Protein AF-0000000080838595 (afdb_homodimer)

pLDDT: mean 95.22, std 4.67, range [76.38, 98.69]

Secondary structure (DSSP, 8-state):
-B-HHHHHHHHHHHHHHHHHHHT-HHHHHHH-HHHHHHHHHHHHHHHHHHHHHHHHH-/-B-HHHHHHHHHHHHHHHHHHHT-HHHHHHH-HHHHHHHHHHHHHHHHHHHHHHHHH-

Sequence (116 aa):
MIYKDDLIEKAETTIKSNNSLIEDDVAVAMLGISRISAMKKENEELEIFIKVFKRLTEMIYKDDLIEKAETTIKSNNSLIEDDVAVAMLGISRISAMKKENEELEIFIKVFKRLTE

Radius of gyration: 17.34 Å; Cα contacts (8 Å, |Δi|>4): 80; chains: 2; bounding box: 28×50×38 Å

Organism: Fusobacterium vincentii (NCBI:txid155615)

Foldseek 3Di:
DDDLVVLLVVLVVLLVVLVVQLVDPVSCVVCDDVNNVVSVVSNVVSVVVNVVSVVVVD/DDDLVVLLVVLVVLLVVLVVLLVDPVSCVVCDDVVNVVSVVSNVVSVVVNVVSVVVVD

Solvent-accessible surface area (backbone atoms only — not comparable to full-atom values): 6356 Å² total; per-residue (Å²): 122,42,54,67,68,57,54,48,51,51,45,50,49,52,38,52,52,45,48,57,40,68,72,28,66,67,49,39,68,72,62,35,70,69,50,50,51,52,46,50,51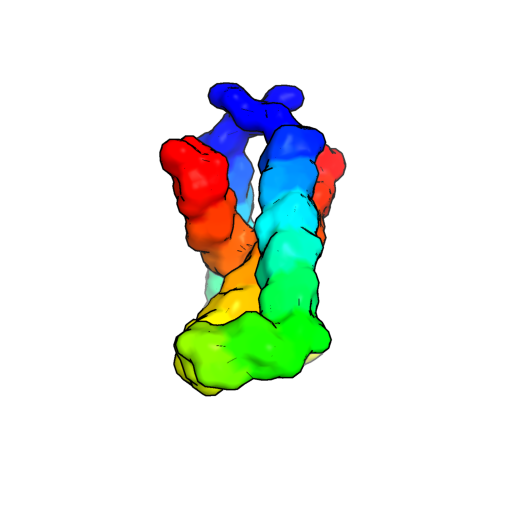,50,37,53,48,44,52,47,27,49,57,50,50,50,65,71,69,101,124,42,53,68,67,57,55,48,49,51,46,51,48,52,39,51,54,46,48,56,40,69,73,28,67,68,48,40,68,72,62,34,69,68,51,49,52,51,46,52,51,50,38,53,48,42,50,47,26,49,57,51,49,51,66,70,69,102

Structure (mmCIF, N/CA/C/O backbone):
data_AF-0000000080838595-model_v1
#
loop_
_entity.id
_entity.type
_entity.pdbx_description
1 polymer 'Uncharacterized protein'
#
loop_
_atom_site.group_PDB
_atom_site.id
_atom_site.type_symbol
_atom_site.label_atom_id
_atom_site.label_alt_id
_atom_site.label_comp_id
_atom_site.label_asym_id
_atom_site.label_entity_id
_atom_site.label_seq_id
_atom_site.pdbx_PDB_ins_code
_atom_site.Cartn_x
_atom_site.Cartn_y
_atom_site.Cartn_z
_atom_site.occupancy
_atom_site.B_iso_or_equiv
_atom_site.auth_seq_id
_atom_site.auth_comp_id
_atom_site.auth_asym_id
_atom_site.auth_atom_id
_atom_site.pdbx_PDB_model_num
ATOM 1 N N . MET A 1 1 ? 8.609 9.812 -16.938 1 76.38 1 MET A N 1
ATOM 2 C CA . MET A 1 1 ? 9.758 9.305 -16.203 1 76.38 1 MET A CA 1
ATOM 3 C C . MET A 1 1 ? 9.805 9.883 -14.789 1 76.38 1 MET A C 1
ATOM 5 O O . MET A 1 1 ? 9.492 11.055 -14.586 1 76.38 1 MET A O 1
ATOM 9 N N . ILE A 1 2 ? 9.875 8.93 -13.859 1 80 2 ILE A N 1
ATOM 10 C CA . ILE A 1 2 ? 9.805 9.336 -12.461 1 80 2 ILE A CA 1
ATOM 11 C C . ILE A 1 2 ? 11.086 8.922 -11.742 1 80 2 ILE A C 1
ATOM 13 O O . ILE A 1 2 ? 11.703 7.91 -12.086 1 80 2 ILE A O 1
ATOM 17 N N . TYR A 1 3 ? 11.523 9.766 -10.844 1 85.31 3 TYR A N 1
ATOM 18 C CA . T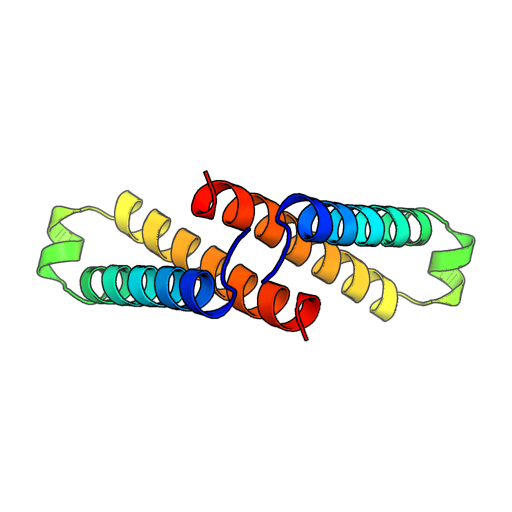YR A 1 3 ? 12.688 9.453 -10.016 1 85.31 3 TYR A CA 1
ATOM 19 C C . TYR A 1 3 ? 12.273 8.75 -8.727 1 85.31 3 TYR A C 1
ATOM 21 O O . TYR A 1 3 ? 11.406 9.25 -8 1 85.31 3 TYR A O 1
ATOM 29 N N . LYS A 1 4 ? 12.914 7.57 -8.648 1 89.81 4 LYS A N 1
ATOM 30 C CA . LYS A 1 4 ? 12.625 6.723 -7.492 1 89.81 4 LYS A CA 1
ATOM 31 C C . LYS A 1 4 ? 12.734 7.512 -6.188 1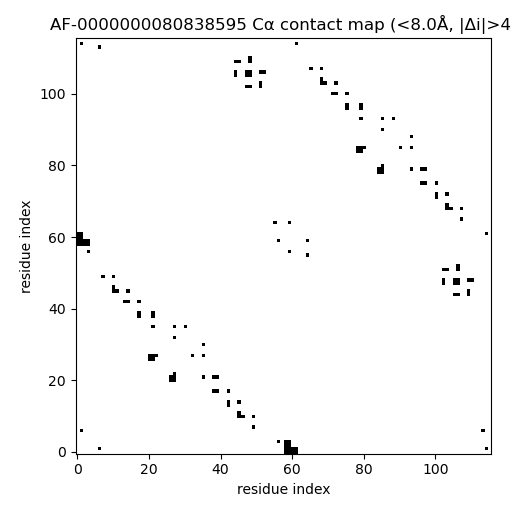 89.81 4 LYS A C 1
ATOM 33 O O . LYS A 1 4 ? 11.797 7.531 -5.387 1 89.81 4 LYS A O 1
ATOM 38 N N . ASP A 1 5 ? 13.828 8.227 -5.934 1 91.62 5 ASP A N 1
ATOM 39 C CA . ASP A 1 5 ? 14.094 8.898 -4.66 1 91.62 5 ASP A CA 1
ATOM 40 C C . ASP A 1 5 ? 13.102 10.039 -4.422 1 91.62 5 ASP A C 1
ATOM 42 O O . ASP A 1 5 ? 12.742 10.32 -3.277 1 91.62 5 ASP A O 1
ATOM 46 N N . ASP A 1 6 ? 12.672 10.594 -5.52 1 92.44 6 ASP A N 1
ATOM 47 C CA . ASP A 1 6 ? 11.719 11.688 -5.383 1 92.44 6 ASP A CA 1
ATOM 48 C C . ASP A 1 6 ? 10.383 11.195 -4.828 1 92.44 6 ASP A C 1
ATOM 50 O O . ASP A 1 6 ? 9.797 11.828 -3.953 1 92.44 6 ASP A O 1
ATOM 54 N N . LEU A 1 7 ? 9.93 10.102 -5.297 1 94.12 7 LEU A N 1
ATOM 55 C CA . LEU A 1 7 ? 8.648 9.57 -4.867 1 94.12 7 LEU A CA 1
ATOM 56 C C . LEU A 1 7 ? 8.711 9.094 -3.418 1 94.12 7 LEU A C 1
ATOM 58 O O . LEU A 1 7 ? 7.773 9.312 -2.646 1 94.12 7 LEU A O 1
ATOM 62 N N . ILE A 1 8 ? 9.828 8.516 -3.096 1 96.25 8 ILE A N 1
ATOM 63 C CA . ILE A 1 8 ? 9.992 8.039 -1.727 1 96.25 8 ILE A CA 1
ATOM 64 C C . ILE A 1 8 ? 10.039 9.234 -0.771 1 96.25 8 ILE A C 1
ATOM 66 O O . ILE A 1 8 ? 9.383 9.219 0.274 1 96.25 8 ILE A O 1
ATOM 70 N N . GLU A 1 9 ? 10.766 10.234 -1.161 1 95.81 9 GLU A N 1
ATOM 71 C CA . GLU A 1 9 ? 10.867 11.422 -0.325 1 95.81 9 GLU A CA 1
ATOM 72 C C . GLU A 1 9 ? 9.516 12.102 -0.159 1 95.81 9 GLU A C 1
ATOM 74 O O . GLU A 1 9 ? 9.164 12.539 0.939 1 95.81 9 GLU A O 1
ATOM 79 N N . LYS A 1 10 ? 8.828 12.117 -1.237 1 96.12 10 LYS A N 1
ATOM 80 C CA . LYS A 1 10 ? 7.492 12.711 -1.17 1 96.12 10 LYS A CA 1
ATOM 81 C C . LYS A 1 10 ? 6.598 11.945 -0.204 1 96.12 10 LYS A C 1
ATOM 83 O O . LYS A 1 10 ? 5.895 12.539 0.612 1 96.12 10 LYS A O 1
ATOM 88 N N . ALA A 1 11 ? 6.586 10.719 -0.331 1 97.75 11 ALA A N 1
ATOM 89 C CA . ALA A 1 11 ? 5.785 9.867 0.55 1 97.75 11 ALA A CA 1
ATOM 90 C C . ALA A 1 11 ? 6.199 10.047 2.008 1 97.75 11 ALA A C 1
ATOM 92 O O . ALA A 1 11 ? 5.355 10.25 2.881 1 97.75 11 ALA A O 1
ATOM 93 N N . GLU A 1 12 ? 7.469 10.062 2.246 1 97.88 12 GLU A N 1
ATOM 94 C CA . GLU A 1 12 ? 7.992 10.18 3.604 1 97.88 12 GLU A CA 1
ATOM 95 C C . GLU A 1 12 ? 7.66 11.539 4.207 1 97.88 12 GLU A C 1
ATOM 97 O O . GLU A 1 12 ? 7.344 11.641 5.391 1 97.88 12 GLU A O 1
ATOM 102 N N . THR A 1 13 ? 7.742 12.531 3.443 1 98.06 13 TH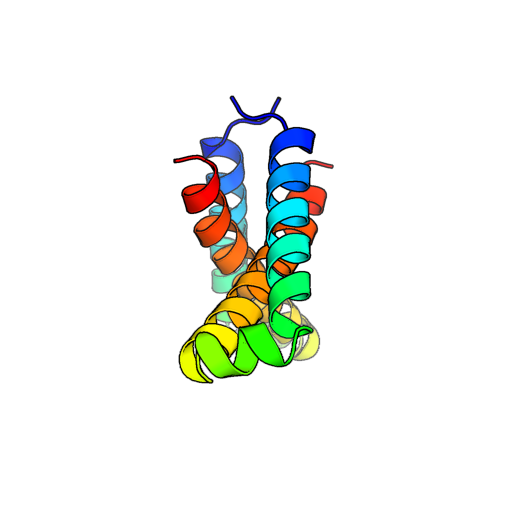R A N 1
ATOM 103 C CA . THR A 1 13 ? 7.418 13.875 3.906 1 98.06 13 THR A CA 1
ATOM 104 C C . THR A 1 13 ? 5.945 13.969 4.305 1 98.06 13 THR A C 1
ATOM 106 O O . THR A 1 13 ? 5.613 14.586 5.32 1 98.06 13 THR A O 1
ATOM 109 N N . THR A 1 14 ? 5.098 13.414 3.49 1 97.88 14 THR A N 1
ATOM 110 C CA . THR A 1 14 ? 3.672 13.398 3.801 1 97.88 14 THR A CA 1
ATOM 111 C C . THR A 1 14 ? 3.41 12.672 5.113 1 97.88 14 THR A C 1
ATOM 113 O O . THR A 1 14 ? 2.654 13.156 5.961 1 97.88 14 THR A O 1
ATOM 116 N N . ILE A 1 15 ? 4.059 11.594 5.289 1 98.56 15 ILE A N 1
ATOM 117 C CA . ILE A 1 15 ? 3.914 10.82 6.516 1 98.56 15 ILE A CA 1
ATOM 118 C C . ILE A 1 15 ? 4.355 11.656 7.715 1 98.56 15 ILE A C 1
ATOM 120 O O . ILE A 1 15 ? 3.658 11.711 8.727 1 98.56 15 ILE A O 1
ATOM 124 N N . LYS A 1 16 ? 5.438 12.273 7.582 1 98.44 16 LYS A N 1
ATOM 125 C CA . LYS A 1 16 ? 5.973 13.102 8.664 1 98.44 16 LYS A CA 1
ATOM 126 C C . LYS A 1 16 ? 5.016 14.234 9.008 1 98.44 16 LYS A C 1
ATOM 128 O O . LYS A 1 16 ? 4.773 14.508 10.188 1 98.44 16 LYS A O 1
ATOM 133 N N . SER A 1 17 ? 4.551 14.852 7.996 1 97.56 17 SER A N 1
ATOM 134 C CA . SER A 1 17 ? 3.607 15.945 8.195 1 97.56 17 SER A CA 1
ATOM 135 C C . SER A 1 17 ? 2.342 15.469 8.898 1 97.56 17 SER A C 1
ATOM 137 O O . SER A 1 17 ? 1.886 16.094 9.859 1 97.56 17 SER A O 1
ATOM 139 N N . ASN A 1 18 ? 1.833 14.414 8.422 1 98.06 18 ASN A N 1
ATOM 140 C CA . ASN A 1 18 ? 0.644 13.852 9.047 1 98.06 18 ASN A CA 1
ATOM 141 C C . ASN A 1 18 ? 0.895 13.5 10.508 1 98.06 18 ASN A C 1
ATOM 143 O O . ASN A 1 18 ? 0.067 13.789 11.375 1 98.06 18 ASN A O 1
ATOM 147 N N . ASN A 1 19 ? 2.006 12.898 10.742 1 98.12 19 ASN A N 1
ATOM 148 C CA . ASN A 1 19 ? 2.33 12.5 12.102 1 98.12 19 ASN A CA 1
ATOM 149 C C . ASN A 1 19 ? 2.439 13.711 13.031 1 98.12 19 ASN A C 1
ATOM 151 O O . ASN A 1 19 ? 2.051 13.641 14.195 1 98.12 19 ASN A O 1
ATOM 155 N N . SER A 1 20 ? 2.965 14.758 12.508 1 97.38 20 SER A N 1
ATOM 156 C CA . SER A 1 20 ? 3.07 15.977 13.305 1 97.38 20 SER A CA 1
ATOM 157 C C . SER A 1 20 ? 1.695 16.469 13.734 1 97.38 20 SER A C 1
ATOM 159 O O . SER A 1 20 ? 1.523 16.938 14.867 1 97.38 20 SER A O 1
ATOM 161 N N . LEU A 1 21 ? 0.762 16.297 12.906 1 96.69 21 LEU A N 1
ATOM 162 C CA . LEU A 1 21 ? -0.598 16.719 13.203 1 96.69 21 LEU A CA 1
ATOM 163 C C . LEU A 1 21 ? -1.294 15.734 14.133 1 96.69 21 LEU A C 1
ATOM 165 O O . LEU A 1 21 ? -1.989 16.141 15.062 1 96.69 21 LEU A O 1
ATOM 169 N N . ILE A 1 22 ? -1.045 14.539 13.938 1 97.19 22 ILE A N 1
ATOM 170 C CA . ILE A 1 22 ? -1.691 13.477 14.703 1 97.19 22 ILE A CA 1
ATOM 171 C C . ILE A 1 22 ? -1.211 13.516 16.156 1 97.19 22 ILE A C 1
ATOM 173 O O . ILE A 1 22 ? -1.981 13.25 17.078 1 97.19 22 ILE A O 1
ATOM 177 N N . GLU A 1 23 ? -0.083 13.977 16.312 1 95.94 23 GLU A N 1
ATOM 178 C CA . GLU A 1 23 ? 0.524 13.945 17.641 1 95.94 23 GLU A CA 1
ATOM 179 C C . GLU A 1 23 ? 0.292 15.266 18.375 1 95.94 23 GLU A C 1
ATOM 181 O O . GLU A 1 23 ? 0.612 15.383 19.562 1 95.94 23 GLU A O 1
ATOM 186 N N . ASP A 1 24 ? -0.284 16.25 17.703 1 95.75 24 ASP A N 1
ATOM 187 C CA . ASP A 1 24 ? -0.548 17.562 18.281 1 95.75 24 ASP A CA 1
ATOM 188 C C . ASP A 1 24 ? -1.985 17.656 18.797 1 95.75 24 ASP A C 1
ATOM 190 O O . ASP A 1 24 ? -2.922 17.766 18 1 95.75 24 ASP A O 1
ATOM 194 N N . ASP A 1 25 ? -2.109 17.75 20.109 1 94 25 ASP A N 1
ATOM 195 C CA . ASP A 1 25 ? -3.428 17.734 20.734 1 94 25 ASP A CA 1
ATOM 196 C C . ASP A 1 25 ? -4.293 18.875 20.203 1 94 25 ASP A C 1
ATOM 198 O O . ASP A 1 25 ? -5.512 18.734 20.078 1 94 25 ASP A O 1
ATOM 202 N N . VAL A 1 26 ? -3.686 19.969 20.078 1 96.19 26 VAL A N 1
ATOM 203 C CA . VAL A 1 26 ? -4.422 21.125 19.562 1 96.19 26 VAL A CA 1
ATOM 204 C C . VAL A 1 26 ? -4.887 20.844 18.141 1 96.19 26 VAL A C 1
ATOM 206 O O . VAL A 1 26 ? -6.055 21.047 17.797 1 96.19 26 VAL A O 1
ATOM 209 N N . ALA A 1 27 ? -3.979 20.297 17.297 1 93.94 27 ALA A N 1
ATOM 210 C CA . ALA A 1 27 ? -4.344 19.969 15.922 1 93.94 27 ALA A CA 1
ATOM 211 C C . ALA A 1 27 ? -5.465 18.938 15.891 1 93.94 27 ALA A C 1
ATOM 213 O O . ALA A 1 27 ? -6.406 19.047 15.102 1 93.94 27 ALA A O 1
ATOM 214 N N . VAL A 1 28 ? -5.391 17.922 16.766 1 94.69 28 VAL A N 1
ATOM 215 C CA . VAL A 1 28 ? -6.379 16.844 16.812 1 94.69 28 VAL A CA 1
ATOM 216 C C . VAL A 1 28 ? -7.742 17.422 17.188 1 94.69 28 VAL A C 1
ATOM 218 O O . VAL A 1 28 ? -8.766 17.047 16.609 1 94.69 28 VAL A O 1
ATOM 221 N N . ALA A 1 29 ? -7.691 18.312 18.172 1 95.62 29 ALA A N 1
ATOM 222 C CA . ALA A 1 29 ? -8.938 18.938 18.625 1 95.62 29 ALA A CA 1
ATOM 223 C C . ALA A 1 29 ? -9.57 19.766 17.5 1 95.62 29 ALA A C 1
ATOM 225 O O . ALA A 1 29 ? -10.797 19.766 17.344 1 95.62 29 ALA A O 1
ATOM 226 N N . MET A 1 30 ? -8.836 20.375 16.672 1 96.38 30 MET A N 1
ATOM 227 C CA . MET A 1 30 ? -9.32 21.25 15.617 1 96.38 30 MET A CA 1
ATOM 228 C C . MET A 1 30 ? -9.797 20.453 14.414 1 96.38 30 MET A C 1
ATOM 230 O O . MET A 1 30 ? -10.805 20.797 13.789 1 96.38 30 MET A O 1
ATOM 234 N N . LEU A 1 31 ? -9.148 19.438 13.992 1 95.06 31 LEU A N 1
ATOM 235 C CA . LEU A 1 31 ? -9.398 18.688 12.773 1 95.06 31 LEU A CA 1
ATOM 236 C C . LEU A 1 31 ? -10.531 17.688 12.977 1 95.06 31 LEU A C 1
ATOM 238 O O . LEU A 1 31 ? -11.242 17.344 12.023 1 95.06 31 LEU A O 1
ATOM 242 N N . GLY A 1 32 ? -10.68 17.141 14.211 1 93.88 32 GLY A N 1
ATOM 243 C CA . GLY A 1 32 ? -11.719 16.172 14.508 1 93.88 32 GLY A CA 1
ATOM 244 C C . GLY A 1 32 ? -11.289 14.734 14.258 1 93.88 32 GLY A C 1
ATOM 245 O O . GLY A 1 32 ? -10.312 14.484 13.539 1 93.88 32 GLY A O 1
ATOM 246 N N . ILE A 1 33 ? -12.016 13.805 14.734 1 93.12 33 ILE A N 1
ATOM 247 C CA . ILE A 1 33 ? -11.688 12.383 14.797 1 93.12 33 ILE A CA 1
ATOM 248 C C . ILE A 1 33 ? -11.656 11.805 13.383 1 93.12 33 ILE A C 1
ATOM 250 O O . ILE A 1 33 ? -10.789 11 13.055 1 93.12 33 ILE A O 1
ATOM 254 N N . SER A 1 34 ? -12.562 12.273 12.617 1 94.44 34 SER A N 1
ATOM 255 C CA . SER A 1 34 ? -12.664 11.727 11.273 1 94.44 34 SER A CA 1
ATOM 256 C C . SER A 1 34 ? -11.422 12.062 10.445 1 94.44 34 SER A C 1
ATOM 258 O O . SER A 1 34 ? -10.891 11.203 9.742 1 94.44 34 SER A O 1
ATOM 260 N N . ARG A 1 35 ? -10.953 13.273 10.586 1 97.19 35 ARG A N 1
ATOM 261 C CA . ARG A 1 35 ? -9.781 13.695 9.828 1 97.19 35 ARG A CA 1
ATOM 262 C C . ARG A 1 35 ? -8.523 12.984 10.32 1 97.19 35 ARG A C 1
ATOM 264 O O . ARG A 1 35 ? -7.68 12.586 9.516 1 97.19 35 ARG A O 1
ATOM 271 N N . ILE A 1 36 ? -8.422 12.75 11.516 1 97.56 36 ILE A N 1
ATOM 272 C CA . ILE A 1 36 ? -7.262 12.086 12.094 1 97.56 36 ILE A CA 1
ATOM 273 C C . ILE A 1 36 ? -7.223 10.633 11.633 1 97.56 36 ILE A C 1
ATOM 275 O O . ILE A 1 36 ? -6.16 10.117 11.266 1 97.56 36 ILE A O 1
ATOM 279 N N . SER A 1 37 ? -8.367 10.062 11.617 1 97.44 37 SER A N 1
ATOM 280 C CA . SER A 1 37 ? -8.445 8.688 11.141 1 97.44 37 SER A CA 1
ATOM 281 C C . SER A 1 37 ? -8.039 8.578 9.672 1 97.44 37 SER A C 1
ATOM 283 O O . SER A 1 37 ? -7.355 7.633 9.281 1 97.44 37 SER A O 1
ATOM 285 N N . ALA A 1 38 ? -8.43 9.555 8.875 1 97.25 38 ALA A N 1
ATOM 286 C CA . ALA A 1 38 ? -8.078 9.57 7.457 1 97.25 38 ALA A CA 1
ATOM 287 C C . ALA A 1 38 ? -6.574 9.727 7.262 1 97.25 38 ALA A C 1
ATOM 289 O O . ALA A 1 38 ? -5.984 9.102 6.379 1 97.25 38 ALA A O 1
ATOM 290 N N . MET A 1 39 ? -5.977 10.469 8.094 1 97.75 39 MET A N 1
ATOM 291 C CA . MET A 1 39 ? -4.535 10.688 8.008 1 97.75 39 MET A CA 1
ATOM 292 C C . MET A 1 39 ? -3.768 9.43 8.391 1 97.75 39 MET A C 1
ATOM 294 O O . MET A 1 39 ? -2.76 9.094 7.762 1 97.75 39 MET A O 1
ATOM 298 N N . LYS A 1 40 ? -4.332 8.773 9.367 1 98.06 40 LYS A N 1
ATOM 299 C CA . LYS A 1 40 ? -3.699 7.52 9.781 1 98.06 40 LYS A CA 1
ATOM 300 C C . LYS A 1 40 ? -3.787 6.473 8.672 1 98.06 40 LYS A C 1
ATOM 302 O O . LYS A 1 40 ? -2.816 5.762 8.406 1 98.06 40 LYS A O 1
ATOM 307 N N . LYS A 1 41 ? -4.852 6.43 8.07 1 98.12 41 LYS A N 1
ATOM 308 C CA . LYS A 1 41 ? -5.027 5.496 6.961 1 98.12 41 LYS A CA 1
ATOM 309 C C . LYS A 1 41 ? -4.098 5.84 5.801 1 98.12 41 LYS A C 1
ATOM 311 O O . LYS A 1 41 ? -3.496 4.949 5.195 1 98.12 41 LYS A O 1
ATOM 316 N N . GLU A 1 42 ? -4.008 7.098 5.492 1 98.12 42 GLU A N 1
ATOM 317 C CA . GLU A 1 42 ? -3.107 7.543 4.434 1 98.12 42 GLU A CA 1
ATOM 318 C C . GLU A 1 42 ? -1.66 7.172 4.742 1 98.12 42 GLU A C 1
ATOM 320 O O . GLU A 1 42 ? -0.921 6.738 3.859 1 98.12 42 GLU A O 1
ATOM 325 N N . ASN A 1 43 ? -1.314 7.355 5.941 1 98.62 43 ASN A N 1
ATOM 326 C CA . ASN A 1 43 ? 0.041 6.992 6.34 1 98.62 43 ASN A CA 1
ATOM 327 C C . ASN A 1 43 ? 0.314 5.508 6.105 1 98.62 43 ASN A C 1
ATOM 329 O O . ASN A 1 43 ? 1.378 5.141 5.602 1 98.62 43 ASN A O 1
ATOM 333 N N . GLU A 1 44 ? -0.659 4.695 6.504 1 98.44 44 GLU A N 1
ATOM 334 C CA . GLU A 1 44 ? -0.522 3.258 6.289 1 98.44 44 GLU A CA 1
ATOM 335 C C . GLU A 1 44 ? -0.36 2.934 4.809 1 98.44 44 GLU A C 1
ATOM 337 O O . GLU A 1 44 ? 0.487 2.119 4.434 1 98.44 44 GLU A O 1
ATOM 342 N N . GLU A 1 45 ? -1.07 3.529 4.012 1 98.62 45 GLU A N 1
ATOM 343 C CA . GLU A 1 45 ? -1.001 3.297 2.57 1 98.62 45 GLU A CA 1
ATOM 344 C C . GLU A 1 45 ? 0.352 3.725 2.008 1 98.62 45 GLU A C 1
ATOM 346 O O . GLU A 1 45 ? 0.925 3.033 1.163 1 98.62 45 GLU A O 1
ATOM 351 N N . LEU A 1 46 ? 0.829 4.781 2.461 1 98.62 46 LEU A N 1
ATOM 352 C CA . LEU A 1 46 ? 2.104 5.309 1.98 1 98.62 46 LEU A CA 1
ATOM 353 C C . LEU A 1 46 ? 3.258 4.414 2.416 1 98.62 46 LEU A C 1
ATOM 355 O O . LEU A 1 46 ? 4.227 4.234 1.673 1 98.62 46 LEU A O 1
ATOM 359 N N . GLU A 1 47 ? 3.15 3.932 3.607 1 98.5 47 GLU A N 1
ATOM 360 C CA . GLU A 1 47 ? 4.176 3.006 4.082 1 98.5 47 GLU A CA 1
ATOM 361 C C . GLU A 1 47 ? 4.219 1.746 3.221 1 98.5 47 GLU A C 1
ATOM 363 O O . GLU A 1 47 ? 5.301 1.271 2.861 1 98.5 47 GLU A O 1
ATOM 368 N N . ILE A 1 48 ? 3.127 1.265 2.973 1 98.69 48 ILE A N 1
ATOM 369 C CA . ILE A 1 48 ? 3.047 0.103 2.094 1 98.69 48 ILE A CA 1
ATOM 370 C C . ILE A 1 48 ? 3.611 0.457 0.719 1 98.69 48 ILE A C 1
ATOM 372 O O . ILE A 1 48 ? 4.344 -0.333 0.119 1 98.69 48 ILE A O 1
ATOM 376 N N . PHE A 1 49 ? 3.287 1.599 0.168 1 98.38 49 PHE A N 1
ATOM 377 C CA . PHE A 1 49 ? 3.785 2.076 -1.115 1 98.38 49 PHE A CA 1
ATOM 378 C C . PHE A 1 49 ? 5.309 2.064 -1.143 1 98.38 49 PHE A C 1
ATOM 380 O O . PHE A 1 49 ? 5.914 1.532 -2.074 1 98.38 49 PHE A O 1
ATOM 387 N N . ILE A 1 50 ? 5.926 2.621 -0.151 1 98.12 50 ILE A N 1
ATOM 388 C CA . ILE A 1 50 ? 7.383 2.713 -0.093 1 98.12 50 ILE A CA 1
ATOM 389 C C . ILE A 1 50 ? 7.988 1.312 -0.103 1 98.12 50 ILE A C 1
ATOM 391 O O . ILE A 1 50 ? 8.938 1.047 -0.842 1 98.12 50 ILE A O 1
ATOM 395 N N . LYS A 1 51 ? 7.398 0.472 0.76 1 97.75 51 LYS A N 1
ATOM 396 C CA . LYS A 1 51 ? 7.875 -0.905 0.855 1 97.75 51 LYS A CA 1
ATOM 397 C C . LYS A 1 51 ? 7.824 -1.598 -0.504 1 97.75 51 LYS A C 1
ATOM 399 O O . LYS A 1 51 ? 8.82 -2.162 -0.956 1 97.75 51 LYS A O 1
ATOM 404 N N . VAL A 1 52 ? 6.746 -1.51 -1.168 1 97.31 52 VAL A N 1
ATOM 405 C CA . VAL A 1 52 ? 6.539 -2.199 -2.438 1 97.31 52 VAL A CA 1
ATOM 406 C C . VAL A 1 52 ? 7.367 -1.53 -3.531 1 97.31 52 VAL A C 1
ATOM 408 O O . VAL A 1 52 ? 7.941 -2.209 -4.387 1 97.31 52 VAL A O 1
ATOM 411 N N . PHE A 1 53 ? 7.398 -0.26 -3.559 1 96.12 53 PHE A N 1
ATOM 412 C CA . PHE A 1 53 ? 8.156 0.503 -4.543 1 96.12 53 PHE A CA 1
ATOM 413 C C . PHE A 1 53 ? 9.633 0.113 -4.512 1 96.12 53 PHE A C 1
ATOM 415 O O . PHE A 1 53 ? 10.242 -0.116 -5.562 1 96.12 53 PHE A O 1
ATOM 422 N N . LYS A 1 54 ? 10.156 -0.024 -3.371 1 94.94 54 LYS A N 1
ATOM 423 C CA . LYS A 1 54 ? 11.547 -0.425 -3.217 1 94.94 54 LYS A CA 1
ATOM 424 C C . LYS A 1 54 ? 11.773 -1.839 -3.744 1 94.94 54 LYS A C 1
ATOM 426 O O . LYS A 1 54 ? 12.781 -2.107 -4.406 1 94.94 54 LYS A O 1
ATOM 431 N N . ARG A 1 55 ? 10.859 -2.666 -3.484 1 93.56 55 ARG A N 1
ATOM 432 C CA . ARG A 1 55 ? 10.969 -4.051 -3.93 1 93.56 55 ARG A CA 1
ATOM 433 C C . ARG A 1 55 ? 10.93 -4.141 -5.453 1 93.56 55 ARG A C 1
ATOM 435 O O . ARG A 1 55 ? 11.664 -4.93 -6.051 1 93.56 55 ARG A O 1
ATOM 442 N N . LEU A 1 56 ? 10.125 -3.232 -6.051 1 93.44 56 LEU A N 1
ATOM 443 C CA . LEU A 1 56 ? 9.914 -3.332 -7.488 1 93.44 56 LEU A CA 1
ATOM 444 C C . LEU A 1 56 ? 11.016 -2.605 -8.258 1 93.44 56 LEU A C 1
ATOM 446 O O . LEU A 1 56 ? 11.172 -2.797 -9.461 1 93.44 56 LEU A O 1
ATOM 450 N N . THR A 1 57 ? 11.648 -1.818 -7.609 1 90.75 57 THR A N 1
ATOM 451 C CA . THR A 1 57 ? 12.648 -1.013 -8.305 1 90.75 57 THR A CA 1
ATOM 452 C C . THR A 1 57 ? 14.062 -1.437 -7.906 1 90.75 57 THR A C 1
ATOM 454 O O . THR A 1 57 ? 15.039 -0.782 -8.273 1 90.75 57 THR A O 1
ATOM 457 N N . GLU A 1 58 ? 14.227 -2.389 -7.07 1 79.25 58 GLU A N 1
ATOM 458 C CA . GLU A 1 58 ? 15.539 -2.986 -6.812 1 79.25 58 GLU A CA 1
ATOM 459 C C . GLU A 1 58 ? 16.031 -3.783 -8.023 1 79.25 58 GLU A C 1
ATOM 461 O O . GLU A 1 58 ? 15.219 -4.324 -8.781 1 79.25 58 GLU A O 1
ATOM 466 N N . MET B 1 1 ? 15.859 5.965 -13.328 1 76.56 1 MET B N 1
ATOM 467 C CA . MET B 1 1 ? 14.609 6.426 -13.922 1 76.56 1 MET B CA 1
ATOM 468 C C . MET B 1 1 ? 13.688 5.25 -14.219 1 76.56 1 MET B C 1
ATOM 470 O O . MET B 1 1 ? 14.148 4.18 -14.625 1 76.56 1 MET B O 1
ATOM 474 N N . ILE B 1 2 ? 12.492 5.43 -13.688 1 80.25 2 ILE B N 1
ATOM 475 C CA . ILE B 1 2 ? 11.539 4.332 -13.789 1 80.25 2 ILE B CA 1
ATOM 476 C C . ILE B 1 2 ? 10.312 4.785 -14.586 1 80.25 2 ILE B C 1
ATOM 478 O O . ILE B 1 2 ? 9.938 5.957 -14.539 1 80.25 2 ILE B O 1
ATOM 482 N N . TYR B 1 3 ? 9.812 3.875 -15.391 1 85.5 3 TYR B N 1
ATOM 483 C CA . TYR B 1 3 ? 8.602 4.152 -16.156 1 85.5 3 TYR B CA 1
ATOM 484 C C . TYR B 1 3 ? 7.359 3.74 -15.367 1 85.5 3 TYR B C 1
ATOM 486 O O . TYR B 1 3 ? 7.254 2.598 -14.914 1 85.5 3 TYR B O 1
ATOM 494 N N . LYS B 1 4 ? 6.551 4.801 -15.234 1 89.88 4 LYS B N 1
ATOM 495 C CA . LYS B 1 4 ? 5.312 4.625 -14.484 1 89.88 4 LYS B CA 1
ATOM 496 C C . LYS B 1 4 ? 4.535 3.406 -14.977 1 89.88 4 LYS B C 1
ATOM 498 O O . LYS B 1 4 ? 4.176 2.533 -14.18 1 89.88 4 LYS B O 1
ATOM 503 N N . ASP B 1 5 ? 4.277 3.271 -16.266 1 91.75 5 ASP B N 1
ATOM 504 C CA . ASP B 1 5 ? 3.432 2.221 -16.828 1 91.75 5 ASP B CA 1
ATOM 505 C C . ASP B 1 5 ? 4.062 0.845 -16.625 1 91.75 5 ASP B C 1
ATOM 507 O O . ASP B 1 5 ? 3.357 -0.149 -16.453 1 91.75 5 ASP B O 1
ATOM 511 N N . ASP B 1 6 ? 5.367 0.858 -16.641 1 92.56 6 ASP B N 1
ATOM 512 C CA . ASP B 1 6 ? 6.055 -0.417 -16.453 1 92.56 6 ASP B CA 1
ATOM 513 C C . ASP B 1 6 ? 5.816 -0.974 -15.055 1 92.56 6 ASP B C 1
ATOM 515 O O . ASP B 1 6 ? 5.562 -2.17 -14.891 1 92.56 6 ASP B O 1
ATOM 519 N N . LEU B 1 7 ? 5.875 -0.135 -14.086 1 94.25 7 LEU B N 1
ATOM 520 C CA . LEU B 1 7 ? 5.699 -0.576 -12.711 1 94.25 7 LEU B CA 1
ATOM 521 C C . LEU B 1 7 ? 4.262 -1.021 -12.461 1 94.25 7 LEU B C 1
ATOM 523 O O . LEU B 1 7 ? 4.027 -2.023 -11.781 1 94.25 7 LEU B O 1
ATOM 527 N N . ILE B 1 8 ? 3.365 -0.296 -13.039 1 96.31 8 ILE B N 1
ATOM 528 C CA . ILE B 1 8 ? 1.958 -0.647 -12.875 1 96.31 8 ILE B CA 1
ATOM 529 C C . ILE B 1 8 ? 1.682 -1.992 -13.547 1 96.31 8 ILE B C 1
ATOM 531 O O . ILE B 1 8 ? 1.02 -2.855 -12.969 1 96.31 8 ILE B O 1
ATOM 535 N N . GLU B 1 9 ? 2.219 -2.152 -14.711 1 95.94 9 GLU B N 1
ATOM 536 C CA . GLU B 1 9 ? 2.023 -3.406 -15.438 1 95.94 9 GLU B CA 1
ATOM 537 C C . GLU B 1 9 ? 2.629 -4.582 -14.68 1 95.94 9 GLU B C 1
ATOM 539 O O . GLU B 1 9 ? 2.021 -5.652 -14.586 1 95.94 9 GLU B O 1
ATOM 544 N N . LYS B 1 10 ? 3.762 -4.32 -14.156 1 96.12 10 LYS B N 1
ATOM 545 C CA . LYS B 1 10 ? 4.406 -5.371 -13.375 1 96.12 10 LYS B CA 1
ATOM 546 C C . LYS B 1 10 ? 3.551 -5.766 -12.18 1 96.12 10 LYS B C 1
ATOM 548 O O . LYS B 1 10 ? 3.371 -6.953 -11.898 1 96.12 10 LYS B O 1
ATOM 553 N N . ALA B 1 11 ? 3.123 -4.828 -11.477 1 97.75 11 ALA B N 1
ATOM 554 C CA . ALA B 1 11 ? 2.271 -5.078 -10.32 1 97.75 11 ALA B CA 1
ATOM 555 C C . ALA B 1 11 ? 1.002 -5.824 -10.719 1 97.75 11 ALA B C 1
ATOM 557 O O . ALA B 1 11 ? 0.644 -6.828 -10.102 1 97.75 11 ALA B O 1
ATOM 558 N N . GLU B 1 12 ? 0.389 -5.402 -11.781 1 97.88 12 GLU B N 1
ATOM 559 C CA . GLU B 1 12 ? -0.861 -6.004 -12.234 1 97.88 12 GLU B CA 1
ATOM 560 C C . GLU B 1 12 ? -0.646 -7.441 -12.695 1 97.88 12 GLU B C 1
ATOM 562 O O . GLU B 1 12 ? -1.483 -8.312 -12.445 1 97.88 12 GLU B O 1
ATOM 567 N N . THR B 1 13 ? 0.409 -7.672 -13.336 1 98.06 13 THR B N 1
ATOM 568 C CA . THR B 1 13 ? 0.73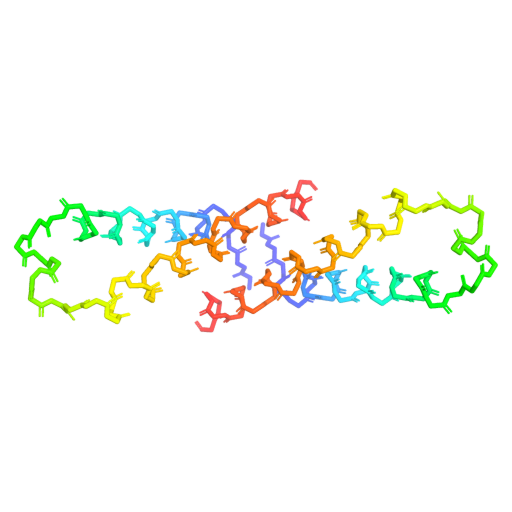1 -9.016 -13.797 1 98.06 13 THR B CA 1
ATOM 569 C C . THR B 1 13 ? 0.928 -9.961 -12.609 1 98.06 13 THR B C 1
ATOM 571 O O . THR B 1 13 ? 0.459 -11.102 -12.633 1 98.06 13 THR B O 1
ATOM 574 N N . THR B 1 14 ? 1.633 -9.508 -11.625 1 97.88 14 THR B N 1
ATOM 575 C CA . THR B 1 14 ? 1.841 -10.312 -10.422 1 97.88 14 THR B CA 1
ATOM 576 C C . THR B 1 14 ? 0.509 -10.641 -9.758 1 97.88 14 THR B C 1
ATOM 578 O O . THR B 1 14 ? 0.272 -11.781 -9.367 1 97.88 14 THR B O 1
ATOM 581 N N . ILE B 1 15 ? -0.33 -9.68 -9.695 1 98.56 15 ILE B N 1
ATOM 582 C CA . ILE B 1 15 ? -1.648 -9.875 -9.102 1 98.56 15 ILE B CA 1
ATOM 583 C C . ILE B 1 15 ? -2.416 -10.93 -9.898 1 98.56 15 ILE B C 1
ATOM 585 O O . ILE B 1 15 ? -3.006 -11.852 -9.312 1 98.56 15 ILE B O 1
ATOM 589 N N . LYS B 1 16 ? -2.4 -10.82 -11.156 1 98.38 16 LYS B N 1
ATOM 590 C CA . LYS B 1 16 ? -3.104 -11.766 -12.016 1 98.38 16 LYS B CA 1
ATOM 591 C C . LYS B 1 16 ? -2.564 -13.18 -11.844 1 98.38 16 LYS B C 1
ATOM 593 O O . LYS B 1 16 ? -3.338 -14.133 -11.742 1 98.38 16 LYS B O 1
ATOM 598 N N . SER B 1 17 ? -1.293 -13.258 -11.836 1 97.56 17 SER B N 1
ATOM 599 C CA . SER B 1 17 ? -0.657 -14.555 -11.648 1 97.56 17 SER B CA 1
ATOM 600 C C . SER B 1 17 ? -1.039 -15.172 -10.305 1 97.56 17 SER B C 1
ATOM 602 O O . SER B 1 17 ? -1.412 -16.344 -10.234 1 97.56 17 SER B O 1
ATOM 604 N N . ASN B 1 18 ? -0.928 -14.383 -9.312 1 98.12 18 ASN B N 1
ATOM 605 C CA . ASN B 1 18 ? -1.308 -14.859 -7.984 1 98.12 18 ASN B CA 1
ATOM 606 C C . ASN B 1 18 ? -2.766 -15.312 -7.945 1 98.12 18 ASN B C 1
ATOM 608 O O . ASN B 1 18 ? -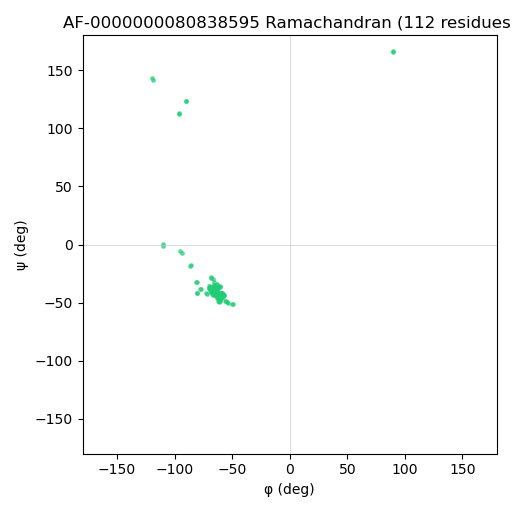3.08 -16.359 -7.391 1 98.12 18 ASN B O 1
ATOM 612 N N . ASN B 1 19 ? -3.604 -14.531 -8.516 1 98.06 19 ASN B N 1
ATOM 613 C CA . ASN B 1 19 ? -5.023 -14.859 -8.508 1 98.06 19 ASN B CA 1
ATOM 614 C C . ASN B 1 19 ? -5.297 -16.172 -9.242 1 98.06 19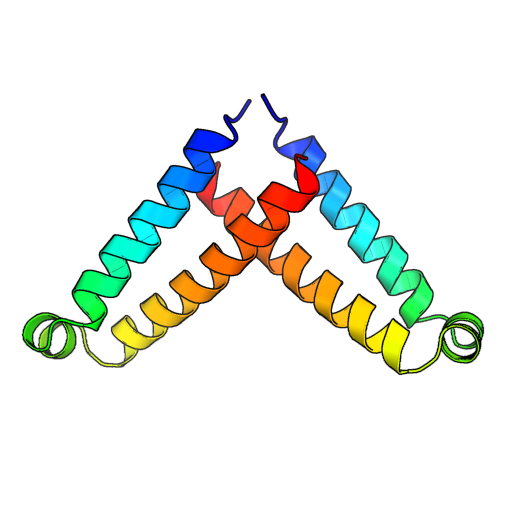 ASN B C 1
ATOM 616 O O . ASN B 1 19 ? -6.168 -16.953 -8.836 1 98.06 19 ASN B O 1
ATOM 620 N N . SER B 1 20 ? -4.57 -16.375 -10.273 1 97.38 20 SER B N 1
ATOM 621 C CA . SER B 1 20 ? -4.719 -17.625 -11.008 1 97.38 20 SER B CA 1
ATOM 622 C C . SER B 1 20 ? -4.402 -18.828 -10.125 1 97.38 20 SER B C 1
ATOM 624 O O . SER B 1 20 ? -5.09 -19.859 -10.188 1 97.38 20 SER B O 1
ATOM 626 N N . LEU B 1 21 ? -3.469 -18.656 -9.297 1 96.69 21 LEU B N 1
ATOM 627 C CA . LEU B 1 21 ? -3.07 -19.734 -8.398 1 96.69 21 LEU B CA 1
ATOM 628 C C . LEU B 1 21 ? -4.055 -19.875 -7.242 1 96.69 21 LEU B C 1
ATOM 630 O O . LEU B 1 21 ? -4.418 -20.984 -6.855 1 96.69 21 LEU B O 1
ATOM 634 N N . ILE B 1 22 ? -4.516 -18.812 -6.777 1 97.12 22 ILE B N 1
ATOM 635 C CA . ILE B 1 22 ? -5.41 -18.781 -5.625 1 97.12 22 ILE B CA 1
ATOM 636 C C . ILE B 1 22 ? -6.754 -19.406 -5.996 1 97.12 22 ILE B C 1
ATOM 638 O O . ILE B 1 22 ? -7.387 -20.062 -5.172 1 97.12 22 ILE B O 1
ATOM 642 N N . GLU B 1 23 ? -7.062 -19.297 -7.199 1 95.88 23 GLU B N 1
ATOM 643 C CA . GLU B 1 23 ? -8.375 -19.75 -7.641 1 95.88 23 GLU B CA 1
ATOM 644 C C . GLU B 1 23 ? -8.328 -21.188 -8.156 1 95.88 23 GLU B C 1
ATOM 646 O O . GLU B 1 23 ? -9.367 -21.781 -8.453 1 95.88 23 GLU B O 1
ATOM 651 N N . ASP B 1 24 ? -7.129 -21.75 -8.266 1 95.69 24 ASP B N 1
ATOM 652 C CA . ASP B 1 24 ? -6.934 -23.109 -8.773 1 95.69 24 ASP B CA 1
ATOM 653 C C . ASP B 1 24 ? -6.836 -24.109 -7.621 1 95.69 24 ASP B C 1
ATOM 655 O O . ASP B 1 24 ? -5.82 -24.156 -6.922 1 95.69 24 ASP B O 1
ATOM 659 N N . ASP B 1 25 ? -7.836 -24.984 -7.527 1 93.62 25 ASP B N 1
ATOM 660 C CA . ASP B 1 25 ? -7.926 -25.922 -6.41 1 93.62 25 ASP B CA 1
ATOM 661 C C . ASP B 1 25 ? -6.695 -26.812 -6.344 1 93.62 25 ASP B C 1
ATOM 663 O O . ASP B 1 25 ? -6.242 -27.188 -5.258 1 93.62 25 ASP B O 1
ATOM 667 N N . VAL B 1 26 ? -6.301 -27.219 -7.457 1 96.31 26 VAL B N 1
ATOM 668 C CA . VAL B 1 26 ? -5.113 -28.062 -7.496 1 96.31 26 VAL B CA 1
ATOM 669 C C . VAL B 1 26 ? -3.902 -27.281 -6.992 1 96.31 26 VAL B C 1
ATOM 671 O O . VAL B 1 26 ? -3.15 -27.781 -6.145 1 96.31 26 VAL B O 1
ATOM 674 N N . ALA B 1 27 ? -3.74 -26.047 -7.457 1 93.69 27 ALA B N 1
ATOM 675 C CA . ALA B 1 27 ? -2.629 -25.203 -7.004 1 93.69 27 ALA B CA 1
ATOM 676 C C . ALA B 1 27 ? -2.697 -24.984 -5.496 1 93.69 27 ALA B C 1
ATOM 678 O O . ALA B 1 27 ? -1.678 -25.047 -4.805 1 93.69 27 ALA B O 1
ATOM 679 N N . VAL B 1 28 ? -3.912 -24.719 -4.957 1 94.44 28 VAL B N 1
ATOM 680 C CA . VAL B 1 28 ? -4.113 -24.453 -3.537 1 94.44 28 VAL B CA 1
ATOM 681 C C . VAL B 1 28 ? -3.719 -25.688 -2.721 1 94.44 28 VAL B C 1
ATOM 683 O O . VAL B 1 28 ? -3.064 -25.562 -1.683 1 94.44 28 VAL B O 1
ATOM 686 N N . ALA B 1 29 ? -4.156 -26.828 -3.246 1 95.62 29 ALA B N 1
ATOM 687 C CA . ALA B 1 29 ? -3.838 -28.078 -2.557 1 95.62 29 ALA B CA 1
ATOM 688 C C . ALA B 1 29 ? -2.332 -28.312 -2.523 1 95.62 29 ALA B C 1
ATOM 690 O O . ALA B 1 29 ? -1.795 -28.781 -1.518 1 95.62 29 ALA B O 1
ATOM 691 N N . MET B 1 30 ? -1.611 -27.953 -3.498 1 96.44 30 MET B N 1
ATOM 692 C CA . MET B 1 30 ? -0.179 -28.203 -3.625 1 96.44 30 MET B CA 1
ATOM 693 C C . MET B 1 30 ? 0.625 -27.188 -2.826 1 96.44 30 MET B C 1
ATOM 695 O O . MET B 1 30 ? 1.626 -27.531 -2.197 1 96.44 30 MET B O 1
ATOM 699 N N . LEU B 1 31 ? 0.303 -25.938 -2.824 1 95.12 31 LEU B N 1
ATOM 700 C CA . LEU B 1 31 ? 1.066 -24.844 -2.234 1 95.12 31 LEU B CA 1
ATOM 701 C C . LEU B 1 31 ? 0.821 -24.766 -0.731 1 95.12 31 LEU B C 1
ATOM 703 O O . LEU B 1 31 ? 1.689 -24.312 0.019 1 95.12 31 LEU B O 1
ATOM 707 N N . GLY B 1 32 ? -0.403 -25.125 -0.279 1 93.94 32 GLY B N 1
ATOM 708 C CA . GLY B 1 32 ? -0.739 -25.078 1.135 1 93.94 32 GLY B CA 1
ATOM 709 C C . GLY B 1 32 ? -1.319 -23.734 1.557 1 93.94 32 GLY B C 1
ATOM 710 O O . GLY B 1 32 ? -1.157 -22.734 0.856 1 93.94 32 GLY B O 1
ATOM 711 N N . ILE B 1 33 ? -1.898 -23.688 2.701 1 93 33 ILE B N 1
ATOM 712 C CA . ILE B 1 33 ? -2.689 -22.578 3.215 1 93 33 ILE B CA 1
ATOM 713 C C . ILE B 1 33 ? -1.783 -21.375 3.473 1 93 33 ILE B C 1
ATOM 715 O O . ILE B 1 33 ? -2.158 -20.234 3.189 1 93 33 ILE B O 1
ATOM 719 N N . SER B 1 34 ? -0.639 -21.688 3.934 1 94.25 34 SER B N 1
ATOM 720 C CA . SER B 1 34 ? 0.273 -20.594 4.281 1 94.25 34 SER B CA 1
ATOM 721 C C . SER B 1 34 ? 0.705 -19.812 3.043 1 94.25 34 SER B C 1
ATOM 723 O O . SER B 1 34 ? 0.733 -18.594 3.057 1 94.25 34 SER B O 1
ATOM 725 N N . ARG B 1 35 ? 0.965 -20.531 1.988 1 97.12 35 ARG B N 1
ATOM 726 C CA . ARG B 1 35 ? 1.403 -19.875 0.757 1 97.12 35 ARG B CA 1
ATOM 727 C C . ARG B 1 35 ? 0.266 -19.078 0.121 1 97.12 35 ARG B C 1
ATOM 729 O O . ARG B 1 35 ? 0.477 -17.984 -0.378 1 97.12 35 ARG B O 1
ATOM 736 N N . ILE B 1 36 ? -0.873 -19.531 0.194 1 97.56 36 ILE B N 1
ATOM 737 C CA . ILE B 1 36 ? -2.031 -18.859 -0.385 1 97.56 36 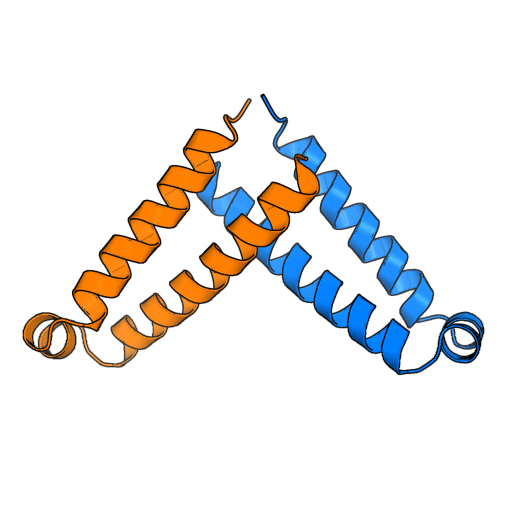ILE B CA 1
ATOM 738 C C . ILE B 1 36 ? -2.311 -17.578 0.377 1 97.56 36 ILE B C 1
ATOM 740 O O . ILE B 1 36 ? -2.58 -16.531 -0.229 1 97.56 36 ILE B O 1
ATOM 744 N N . SER B 1 37 ? -2.184 -17.688 1.652 1 97.44 37 SER B N 1
ATOM 745 C CA . SER B 1 37 ? -2.379 -16.5 2.471 1 97.44 37 SER B CA 1
ATOM 746 C C . SER B 1 37 ? -1.338 -15.43 2.152 1 97.44 37 SER B C 1
ATOM 748 O O . SER B 1 37 ? -1.653 -14.242 2.115 1 97.44 37 SER B O 1
ATOM 750 N N . ALA B 1 38 ? -0.115 -15.844 1.902 1 97.31 38 ALA B N 1
ATOM 751 C CA . ALA B 1 38 ? 0.959 -14.922 1.561 1 97.31 38 ALA B CA 1
ATOM 752 C C . ALA B 1 38 ? 0.696 -14.242 0.218 1 97.31 38 ALA B C 1
ATOM 754 O O . ALA B 1 38 ? 0.958 -13.055 0.053 1 97.31 38 ALA B O 1
ATOM 755 N N . MET B 1 39 ? 0.15 -14.953 -0.661 1 97.81 39 MET B N 1
ATOM 756 C CA . MET B 1 39 ? -0.151 -14.406 -1.982 1 97.81 39 MET B CA 1
ATOM 757 C C . MET B 1 39 ? -1.287 -13.391 -1.906 1 97.81 39 MET B C 1
ATOM 759 O O . MET B 1 39 ? -1.247 -12.359 -2.576 1 97.81 39 MET B O 1
ATOM 763 N N . LYS B 1 40 ? -2.209 -13.727 -1.039 1 98.06 40 LYS B N 1
ATOM 764 C CA . LYS B 1 40 ? -3.314 -12.789 -0.853 1 98.06 40 LYS B CA 1
ATOM 765 C C . LYS B 1 40 ? -2.83 -11.484 -0.232 1 98.06 40 LYS B C 1
ATOM 767 O O . LYS B 1 40 ? -3.248 -10.398 -0.647 1 98.06 40 LYS B O 1
ATOM 772 N N . LYS B 1 41 ? -1.995 -11.586 0.654 1 98.12 41 LYS B N 1
ATOM 773 C CA . LYS B 1 41 ? -1.431 -10.398 1.284 1 98.12 41 LYS B CA 1
ATOM 774 C C . LYS B 1 41 ? -0.62 -9.578 0.284 1 98.12 41 LYS B C 1
ATOM 776 O O . LYS B 1 41 ? -0.711 -8.352 0.261 1 98.12 41 LYS B O 1
ATOM 781 N N . GLU B 1 42 ? 0.154 -10.25 -0.507 1 98.12 42 GLU B N 1
ATOM 782 C CA . GLU B 1 42 ? 0.935 -9.57 -1.536 1 98.12 42 GLU B CA 1
ATOM 783 C C . GLU B 1 42 ? 0.029 -8.836 -2.52 1 98.12 42 GLU B C 1
ATOM 785 O O . GLU B 1 42 ? 0.326 -7.707 -2.92 1 98.12 42 GLU B O 1
ATOM 790 N N . ASN B 1 43 ? -0.995 -9.461 -2.871 1 98.62 43 ASN B N 1
ATOM 791 C CA . ASN B 1 43 ? -1.939 -8.82 -3.777 1 98.62 43 ASN B CA 1
ATOM 792 C C . ASN B 1 43 ? -2.492 -7.527 -3.184 1 98.62 43 ASN B C 1
ATOM 794 O O . ASN B 1 43 ? -2.588 -6.512 -3.877 1 98.62 43 ASN B O 1
ATOM 798 N N . GLU B 1 44 ? -2.879 -7.625 -1.911 1 98.44 44 GLU B N 1
ATOM 799 C CA . GLU B 1 44 ? -3.387 -6.438 -1.229 1 98.44 44 GLU B CA 1
ATOM 800 C C . GLU B 1 44 ? -2.352 -5.316 -1.232 1 98.44 44 GLU B C 1
ATOM 802 O O . GLU B 1 44 ? -2.686 -4.156 -1.49 1 98.44 44 GLU B O 1
ATOM 807 N N . GLU B 1 45 ? -1.179 -5.613 -1.005 1 98.62 45 GLU B N 1
ATOM 808 C CA . GLU B 1 45 ? -0.108 -4.621 -0.98 1 98.62 45 GLU B CA 1
ATOM 809 C C . GLU B 1 45 ? 0.104 -4 -2.359 1 98.62 45 GLU B C 1
ATOM 811 O O . GLU B 1 45 ? 0.306 -2.791 -2.477 1 98.62 45 GLU B O 1
ATOM 816 N N . LEU B 1 46 ? 0.036 -4.773 -3.326 1 98.62 46 LEU B N 1
ATOM 817 C CA . LEU B 1 46 ? 0.248 -4.305 -4.691 1 98.62 46 LEU B CA 1
ATOM 818 C C . LEU B 1 46 ? -0.897 -3.404 -5.141 1 98.62 46 LEU B C 1
ATOM 820 O O . LEU B 1 46 ? -0.68 -2.434 -5.871 1 98.62 46 LEU B O 1
ATOM 824 N N . GLU B 1 47 ? -2.061 -3.779 -4.746 1 98.56 47 GLU B N 1
ATOM 825 C CA . GLU B 1 47 ? -3.205 -2.934 -5.07 1 98.56 47 GLU B CA 1
ATOM 826 C C . GLU B 1 47 ? -3.068 -1.553 -4.434 1 98.56 47 GLU B C 1
ATOM 828 O O . GLU B 1 47 ? -3.34 -0.538 -5.078 1 98.56 47 GLU B O 1
ATOM 833 N N . ILE B 1 48 ? -2.709 -1.564 -3.27 1 98.69 48 ILE B N 1
ATOM 834 C CA . ILE B 1 48 ? -2.469 -0.299 -2.584 1 98.69 48 ILE B CA 1
ATOM 835 C C . ILE B 1 48 ? -1.355 0.468 -3.295 1 98.69 48 ILE B C 1
ATOM 837 O O . ILE B 1 48 ? -1.451 1.684 -3.479 1 98.69 48 ILE B O 1
ATOM 841 N N . PHE B 1 49 ? -0.3 -0.178 -3.68 1 98.44 49 PHE B N 1
ATOM 842 C CA . PHE B 1 49 ? 0.816 0.42 -4.402 1 98.44 49 PHE B CA 1
ATOM 843 C C . PHE B 1 49 ? 0.331 1.124 -5.664 1 98.44 49 PHE B C 1
ATOM 845 O O . PHE B 1 49 ? 0.667 2.287 -5.898 1 98.44 49 PHE B O 1
ATOM 852 N N . ILE B 1 50 ? -0.45 0.473 -6.445 1 98.12 50 ILE B N 1
ATOM 853 C CA . ILE B 1 50 ? -0.939 1.027 -7.703 1 98.12 50 ILE B CA 1
ATOM 854 C C . ILE B 1 50 ? -1.756 2.287 -7.426 1 98.12 50 ILE B C 1
ATOM 856 O O . ILE B 1 50 ? -1.573 3.311 -8.094 1 98.12 50 ILE B O 1
ATOM 860 N N . LYS B 1 51 ? -2.664 2.125 -6.453 1 97.75 51 LYS B N 1
ATOM 861 C CA . LYS B 1 51 ? -3.514 3.252 -6.078 1 97.75 51 LYS B CA 1
ATOM 862 C C . LYS B 1 51 ? -2.676 4.469 -5.691 1 97.75 51 LYS B C 1
ATOM 864 O O . LYS B 1 51 ? -2.881 5.562 -6.219 1 97.75 51 LYS B O 1
ATOM 869 N N . VAL B 1 52 ? -1.722 4.289 -4.867 1 97.25 52 VAL B N 1
ATOM 870 C CA . VAL B 1 52 ? -0.908 5.383 -4.344 1 97.25 52 VAL B CA 1
ATOM 871 C C . VAL B 1 52 ? 0.028 5.895 -5.438 1 97.25 52 VAL B C 1
ATOM 873 O O . VAL B 1 52 ? 0.241 7.105 -5.559 1 97.25 52 VAL B O 1
ATOM 876 N N . PHE B 1 53 ? 0.593 5.039 -6.18 1 96.12 53 PHE B N 1
ATOM 877 C CA . PHE B 1 53 ? 1.498 5.398 -7.266 1 96.12 53 PHE B CA 1
ATOM 878 C C . PHE B 1 53 ? 0.808 6.32 -8.266 1 96.12 53 PHE B C 1
ATOM 880 O O . PHE B 1 53 ? 1.371 7.34 -8.664 1 96.12 53 PHE B O 1
ATOM 887 N N . LYS B 1 54 ? -0.358 6.012 -8.578 1 94.88 54 LYS B N 1
ATOM 888 C CA . LYS B 1 54 ? -1.129 6.832 -9.508 1 94.88 54 LYS B CA 1
ATOM 889 C C . LYS B 1 54 ? -1.401 8.219 -8.922 1 94.88 54 LYS B C 1
ATOM 891 O O . LYS B 1 54 ? -1.302 9.227 -9.625 1 94.88 54 LYS B O 1
ATOM 896 N N . ARG B 1 55 ? -1.687 8.227 -7.684 1 93.56 55 ARG B N 1
ATOM 897 C CA . ARG B 1 55 ? -1.972 9.492 -7.012 1 93.56 55 ARG B CA 1
ATOM 898 C C . ARG B 1 55 ? -0.736 10.383 -6.977 1 93.56 55 ARG B C 1
ATOM 900 O O . ARG B 1 55 ? -0.836 11.602 -7.156 1 93.56 55 ARG B O 1
ATOM 907 N N . LEU B 1 56 ? 0.423 9.734 -6.844 1 93.31 56 LEU B N 1
ATOM 908 C CA . LEU B 1 56 ? 1.646 10.5 -6.652 1 93.31 56 LEU B CA 1
ATOM 909 C C . LEU B 1 56 ? 2.242 10.914 -7.992 1 93.31 56 LEU B C 1
ATOM 911 O O . LEU B 1 56 ? 3.109 11.797 -8.047 1 93.31 56 LEU B O 1
ATOM 915 N N . THR B 1 57 ? 1.855 10.289 -8.953 1 90.69 57 THR B N 1
ATOM 916 C CA . THR B 1 57 ? 2.467 10.555 -10.25 1 90.69 57 THR B CA 1
ATOM 917 C C . THR B 1 57 ? 1.481 11.266 -11.172 1 90.69 57 THR B C 1
ATOM 919 O O . THR B 1 57 ? 1.763 11.461 -12.359 1 90.69 57 THR B O 1
ATOM 922 N N . GLU B 1 58 ? 0.295 11.516 -10.758 1 78.75 58 GLU B N 1
ATOM 923 C CA . GLU B 1 58 ? -0.61 12.383 -11.5 1 78.75 58 GLU B CA 1
ATOM 924 C C . GLU B 1 58 ? -0.117 13.828 -11.5 1 78.75 58 GLU B C 1
ATOM 926 O O . GLU B 1 58 ? 0.661 14.219 -10.625 1 78.75 58 GLU B O 1
#

Nearest PDB structures (foldseek):
  2y3b-assembly1_A-2  TM=7.425E-01  e=1.352E+00  Cupriavidus metallidurans CH34
  4wwf-assembly1_A-3  TM=7.031E-01  e=2.089E+00  Cupriavidus metallidurans CH34
  7u2b-assembly1_B  TM=6.269E-01  e=4.992E+00  Homo sapiens
  6snr-assembly1_A  TM=4.797E-01  e=4.992E+00  Staphylococcus aureus
  2y3b-assembly1_A-2  TM=7.418E-01  e=2.012E+00  Cupriavidus metallidurans CH34